Protein AF-A0A9W6U9U1-F1 (afdb_monomer_lite)

Structure (mmCIF, N/CA/C/O backbone):
data_AF-A0A9W6U9U1-F1
#
_entry.id   AF-A0A9W6U9U1-F1
#
loop_
_atom_site.group_PDB
_atom_site.id
_atom_site.type_symbol
_atom_site.label_atom_id
_atom_site.label_alt_id
_atom_site.label_comp_id
_atom_site.label_asym_id
_atom_site.label_entity_id
_atom_site.label_seq_id
_atom_site.pdbx_PDB_ins_code
_atom_site.Cartn_x
_atom_site.Cartn_y
_atom_site.Cartn_z
_atom_site.occupancy
_atom_site.B_iso_or_equiv
_atom_site.auth_seq_id
_atom_site.auth_comp_id
_atom_site.auth_asym_id
_atom_site.auth_atom_id
_atom_site.pdbx_PDB_model_num
ATOM 1 N N . MET A 1 1 ? -1.520 12.260 33.690 1.00 51.50 1 MET A N 1
ATOM 2 C CA . MET A 1 1 ? -0.323 12.233 32.832 1.00 51.50 1 MET A CA 1
ATOM 3 C C . MET A 1 1 ? -0.614 11.156 31.814 1.00 51.50 1 MET A C 1
ATOM 5 O O . MET A 1 1 ? -0.951 10.066 32.237 1.00 51.50 1 MET A O 1
ATOM 9 N N . THR A 1 2 ? -0.695 11.467 30.523 1.00 61.47 2 THR A N 1
ATOM 10 C CA . THR A 1 2 ? -0.785 10.407 29.510 1.00 61.47 2 THR A CA 1
ATOM 11 C C . THR A 1 2 ? 0.588 9.767 29.442 1.00 61.47 2 THR A C 1
ATOM 13 O O . THR A 1 2 ? 1.525 10.377 28.925 1.00 61.47 2 THR A O 1
ATOM 16 N N . ASP A 1 3 ? 0.709 8.608 30.077 1.00 76.88 3 ASP A N 1
ATOM 17 C CA . ASP A 1 3 ? 1.933 7.820 30.114 1.00 76.88 3 ASP A CA 1
ATOM 18 C C . ASP A 1 3 ? 2.342 7.470 28.677 1.00 76.88 3 ASP A C 1
ATOM 20 O O . ASP A 1 3 ? 1.493 7.186 27.825 1.00 76.88 3 ASP A O 1
ATOM 24 N N . ALA A 1 4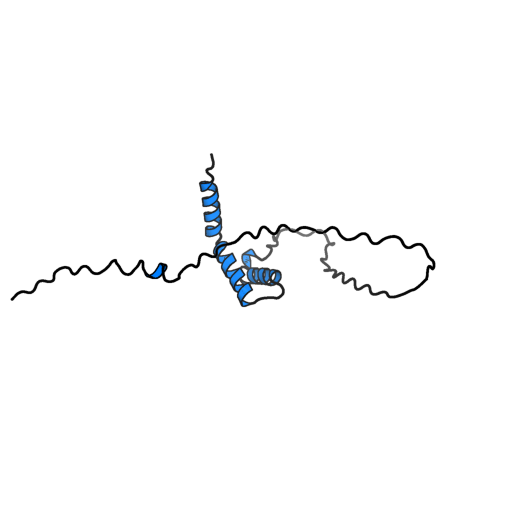 ? 3.637 7.561 28.375 1.00 74.94 4 ALA A N 1
ATOM 25 C CA . ALA A 1 4 ? 4.163 7.337 27.029 1.00 74.94 4 ALA A CA 1
ATOM 26 C C . ALA A 1 4 ? 3.790 5.940 26.492 1.00 74.94 4 ALA A C 1
ATOM 28 O O . ALA A 1 4 ? 3.600 5.772 25.284 1.00 74.94 4 ALA A O 1
ATOM 29 N N . GLU A 1 5 ? 3.602 4.967 27.387 1.00 83.19 5 GLU A N 1
ATOM 30 C CA . GLU A 1 5 ? 3.090 3.633 27.075 1.00 83.19 5 GLU A CA 1
ATOM 31 C C . GLU A 1 5 ? 1.658 3.651 26.512 1.00 83.19 5 GLU A C 1
ATOM 33 O O . GLU A 1 5 ? 1.347 2.886 25.599 1.00 83.19 5 GLU A O 1
ATOM 38 N N . GLY A 1 6 ? 0.787 4.546 26.991 1.00 88.50 6 GLY A N 1
ATOM 39 C CA . GLY A 1 6 ? -0.591 4.657 26.503 1.00 88.50 6 GLY A CA 1
ATOM 40 C C . GLY A 1 6 ? -0.660 5.116 25.045 1.00 88.50 6 GLY A C 1
ATOM 41 O O . GLY A 1 6 ? -1.432 4.574 24.255 1.00 88.50 6 GLY A O 1
ATOM 42 N N . VAL A 1 7 ? 0.210 6.057 24.665 1.00 91.25 7 VAL A N 1
ATOM 43 C CA . VAL A 1 7 ? 0.318 6.543 23.278 1.00 91.25 7 VAL A CA 1
ATOM 44 C C . VAL A 1 7 ? 0.870 5.453 22.357 1.00 91.25 7 VAL A C 1
ATOM 46 O O . VAL A 1 7 ? 0.396 5.288 21.233 1.00 91.25 7 VAL A O 1
ATOM 49 N N . GLN A 1 8 ? 1.858 4.681 22.821 1.00 90.12 8 GLN A N 1
ATOM 50 C CA . GLN A 1 8 ? 2.397 3.568 22.037 1.00 90.12 8 GLN A CA 1
ATOM 51 C C . GLN A 1 8 ? 1.346 2.486 21.782 1.00 90.12 8 GLN A C 1
ATOM 53 O O . GLN A 1 8 ? 1.242 2.011 20.651 1.00 90.12 8 GLN A O 1
ATOM 58 N N . GLN A 1 9 ? 0.548 2.128 22.791 1.00 94.81 9 GLN A N 1
ATOM 59 C CA . GLN A 1 9 ? -0.518 1.142 22.622 1.00 94.81 9 GLN A CA 1
ATOM 60 C C . GLN A 1 9 ? -1.577 1.621 21.622 1.00 94.81 9 GLN A C 1
ATOM 62 O O . GLN A 1 9 ? -1.957 0.864 20.734 1.00 94.81 9 GLN A O 1
ATOM 67 N N . GLU A 1 10 ? -1.995 2.887 21.697 1.00 94.69 10 GLU A N 1
ATOM 68 C CA . GLU A 1 10 ? -2.965 3.459 20.757 1.00 94.69 10 GLU A CA 1
ATOM 69 C C . GLU A 1 10 ? -2.467 3.405 19.302 1.00 94.69 10 GLU A C 1
ATOM 71 O O . GLU A 1 10 ? -3.218 3.047 18.389 1.00 94.69 10 GLU A O 1
ATOM 76 N N . LEU A 1 11 ? -1.185 3.710 19.075 1.00 95.00 11 LEU A N 1
ATOM 77 C CA . LEU A 1 11 ? -0.579 3.615 17.746 1.00 95.00 11 LEU A CA 1
ATOM 78 C C . LEU A 1 11 ? -0.540 2.171 17.238 1.00 95.00 11 LEU A C 1
ATOM 80 O O . LEU A 1 11 ? -0.863 1.929 16.073 1.00 95.00 11 LEU A O 1
ATOM 84 N N . GLN A 1 12 ? -0.181 1.212 18.093 1.00 94.12 12 GLN A N 1
ATOM 85 C CA . GLN A 1 12 ? -0.187 -0.208 17.726 1.00 94.12 12 GLN A CA 1
ATOM 86 C C . GLN A 1 12 ? -1.600 -0.694 17.402 1.00 94.12 12 GLN A C 1
ATOM 88 O O . GLN A 1 12 ? -1.817 -1.354 16.383 1.00 94.12 12 GLN A O 1
ATOM 93 N N . ASP A 1 13 ? -2.579 -0.302 18.213 1.00 96.44 13 ASP A N 1
ATOM 94 C CA . ASP A 1 13 ? -3.981 -0.623 17.982 1.00 96.44 13 ASP A CA 1
ATOM 95 C C . ASP A 1 13 ? -4.468 -0.028 16.662 1.00 96.44 13 ASP A C 1
ATOM 97 O O . ASP A 1 13 ? -5.179 -0.697 15.915 1.00 96.44 13 ASP A O 1
ATOM 101 N N . TYR A 1 14 ? -4.054 1.194 16.319 1.00 96.50 14 TYR A N 1
ATOM 102 C CA . TYR A 1 14 ? -4.378 1.802 15.032 1.00 96.50 14 TYR A CA 1
ATOM 103 C C . TYR A 1 14 ? -3.761 1.032 13.856 1.00 96.50 14 TYR A C 1
ATOM 105 O O . TYR A 1 14 ? -4.475 0.707 12.901 1.00 96.50 14 TYR A O 1
ATOM 113 N N . LEU A 1 15 ? -2.469 0.693 13.936 1.00 95.94 15 LEU A N 1
ATOM 114 C CA . LEU A 1 15 ? -1.763 -0.078 12.906 1.00 95.94 15 LEU A CA 1
ATOM 115 C C . LEU A 1 15 ? -2.421 -1.440 12.667 1.00 95.94 15 LEU A C 1
ATOM 117 O O . LEU A 1 15 ? -2.613 -1.835 11.513 1.00 95.94 15 LEU A O 1
ATOM 121 N N . HIS A 1 16 ? -2.812 -2.127 13.741 1.00 94.62 16 HIS A N 1
ATOM 122 C CA . HIS A 1 16 ? -3.503 -3.412 13.668 1.00 94.62 16 HIS A CA 1
ATOM 123 C C . HIS A 1 16 ? -4.940 -3.270 13.168 1.00 94.62 16 HIS A C 1
ATOM 125 O O . HIS A 1 16 ? -5.333 -3.953 12.224 1.00 94.62 16 HIS A O 1
ATOM 131 N N . LYS A 1 17 ? -5.722 -2.348 13.738 1.00 96.12 17 LYS A N 1
ATOM 132 C CA . LYS A 1 17 ? -7.136 -2.139 13.392 1.00 96.12 17 LYS A CA 1
ATOM 133 C C . LYS A 1 17 ? -7.329 -1.716 11.940 1.00 96.12 17 LYS A C 1
ATOM 135 O O . LYS A 1 17 ? -8.331 -2.077 11.329 1.00 96.12 17 LYS A O 1
ATOM 140 N N . LYS A 1 18 ? -6.401 -0.928 11.396 1.00 95.31 18 LYS A N 1
ATOM 141 C CA . LYS A 1 18 ? -6.409 -0.514 9.987 1.00 95.31 18 LYS A CA 1
ATOM 142 C C . LYS A 1 18 ? -5.678 -1.490 9.065 1.00 95.31 18 LYS A C 1
ATOM 144 O O . LYS A 1 18 ? -5.686 -1.273 7.861 1.00 95.31 18 LYS A O 1
ATOM 149 N N . GLY A 1 19 ? -5.050 -2.537 9.605 1.00 94.75 19 GLY A N 1
ATOM 150 C CA . GLY A 1 19 ? -4.288 -3.506 8.816 1.00 94.75 19 GLY A CA 1
ATOM 151 C C . GLY A 1 19 ? -3.108 -2.885 8.063 1.00 94.75 19 GLY A C 1
ATOM 152 O O . GLY A 1 19 ? -2.707 -3.401 7.021 1.00 94.75 19 GLY A O 1
ATOM 153 N N . ILE A 1 20 ? -2.551 -1.776 8.565 1.00 96.06 20 ILE A N 1
ATOM 154 C CA . ILE A 1 20 ? -1.518 -0.992 7.867 1.00 96.06 20 ILE A CA 1
ATOM 155 C C . ILE A 1 20 ? -0.242 -1.816 7.695 1.00 96.06 20 ILE A C 1
ATOM 157 O O . ILE A 1 20 ? 0.353 -1.805 6.621 1.00 96.06 20 ILE A O 1
ATOM 161 N N . ASN A 1 21 ? 0.146 -2.577 8.723 1.00 94.75 21 ASN A N 1
ATOM 162 C CA . ASN A 1 21 ? 1.328 -3.439 8.664 1.00 94.75 21 ASN A CA 1
ATOM 163 C C . ASN A 1 21 ? 1.191 -4.493 7.555 1.00 94.75 21 ASN A C 1
ATOM 165 O O . ASN A 1 21 ? 2.105 -4.670 6.754 1.00 94.75 21 ASN A O 1
ATOM 169 N N . THR A 1 22 ? 0.031 -5.147 7.464 1.00 96.00 22 THR A N 1
ATOM 170 C CA . THR A 1 22 ? -0.253 -6.141 6.419 1.00 96.00 22 THR A CA 1
ATOM 171 C C . THR A 1 22 ? -0.270 -5.507 5.030 1.00 96.00 22 THR A C 1
ATOM 173 O O . THR A 1 22 ? 0.351 -6.039 4.113 1.00 96.00 22 THR A O 1
ATOM 176 N N . LEU A 1 23 ? -0.922 -4.349 4.871 1.00 96.06 23 LEU A N 1
ATOM 177 C CA . LEU A 1 23 ? -0.938 -3.613 3.604 1.00 96.06 23 LEU A CA 1
ATOM 178 C C . LEU A 1 23 ? 0.481 -3.259 3.145 1.00 96.06 23 LEU A C 1
ATOM 180 O O . LEU A 1 23 ? 0.820 -3.467 1.981 1.00 96.06 23 LEU A O 1
ATOM 184 N N . PHE A 1 24 ? 1.309 -2.749 4.058 1.00 96.88 24 PHE A N 1
ATOM 185 C CA . PHE A 1 24 ? 2.683 -2.363 3.763 1.00 96.88 24 PHE A CA 1
ATOM 186 C C . PHE A 1 24 ? 3.533 -3.558 3.320 1.00 96.88 24 PHE A C 1
ATOM 188 O O . PHE A 1 24 ? 4.233 -3.457 2.314 1.00 96.88 24 PHE A O 1
ATOM 195 N N . ILE A 1 25 ? 3.435 -4.694 4.019 1.00 96.31 25 ILE A N 1
ATOM 196 C CA . ILE A 1 25 ? 4.163 -5.919 3.655 1.00 96.31 25 ILE A CA 1
ATOM 197 C C . ILE A 1 25 ? 3.788 -6.360 2.238 1.00 96.31 25 ILE A C 1
ATOM 199 O O . ILE A 1 25 ? 4.678 -6.521 1.407 1.00 96.31 25 ILE A O 1
ATOM 203 N N . ASN A 1 26 ? 2.493 -6.465 1.932 1.00 96.31 26 ASN A N 1
ATOM 204 C CA . ASN A 1 26 ? 2.027 -6.918 0.617 1.00 96.31 26 ASN A CA 1
ATOM 205 C C . ASN A 1 26 ? 2.446 -5.956 -0.511 1.00 96.31 26 ASN A C 1
ATOM 207 O O . ASN A 1 26 ? 2.797 -6.379 -1.614 1.00 96.31 26 ASN A O 1
ATOM 211 N N . LEU A 1 27 ? 2.435 -4.648 -0.235 1.00 97.12 27 LEU A N 1
ATOM 212 C CA . LEU A 1 27 ? 2.885 -3.623 -1.175 1.00 97.12 27 LEU A CA 1
ATOM 213 C C . LEU A 1 27 ? 4.379 -3.777 -1.494 1.00 97.12 27 LEU A C 1
ATOM 215 O O . LEU A 1 27 ? 4.776 -3.779 -2.661 1.00 97.12 27 LEU A O 1
ATOM 219 N N . VAL A 1 28 ? 5.208 -3.913 -0.455 1.00 97.12 28 VAL A N 1
ATOM 220 C CA . VAL A 1 28 ? 6.659 -4.080 -0.600 1.00 97.12 28 VAL A CA 1
ATOM 221 C C . VAL A 1 28 ? 6.982 -5.409 -1.275 1.00 97.12 28 VAL A C 1
ATOM 223 O O . VAL A 1 28 ? 7.834 -5.443 -2.158 1.00 97.12 28 VAL A O 1
ATOM 226 N N . GLU A 1 29 ? 6.275 -6.484 -0.937 1.00 97.38 29 GLU A N 1
ATOM 227 C CA . GLU A 1 29 ? 6.398 -7.772 -1.620 1.00 97.38 29 GLU A CA 1
ATOM 228 C C . GLU A 1 29 ? 6.124 -7.628 -3.124 1.00 97.38 29 GLU A C 1
ATOM 230 O O . GLU A 1 29 ? 6.951 -8.036 -3.941 1.00 97.38 29 GLU A O 1
ATOM 235 N N . SER A 1 30 ? 5.033 -6.956 -3.505 1.00 96.69 30 SER A N 1
ATOM 236 C CA . SER A 1 30 ? 4.713 -6.696 -4.914 1.00 96.69 30 SER A CA 1
ATOM 237 C C . SER A 1 30 ? 5.812 -5.901 -5.631 1.00 96.69 30 SER A C 1
ATOM 239 O O . SER A 1 30 ? 6.177 -6.238 -6.760 1.00 96.69 30 SER A O 1
ATOM 241 N N . LEU A 1 31 ? 6.389 -4.887 -4.975 1.00 97.56 31 LEU A N 1
ATOM 242 C CA . LEU A 1 31 ? 7.509 -4.112 -5.522 1.00 97.56 31 LEU A CA 1
ATOM 243 C C . LEU A 1 31 ? 8.768 -4.962 -5.711 1.00 97.56 31 LEU A C 1
ATOM 245 O O . LEU A 1 31 ? 9.453 -4.825 -6.725 1.00 97.56 31 LEU A O 1
ATOM 249 N N . LEU A 1 32 ? 9.077 -5.838 -4.756 1.00 97.31 32 LEU A N 1
ATOM 250 C CA . LEU A 1 32 ? 10.260 -6.696 -4.811 1.00 97.31 32 LEU A CA 1
ATOM 251 C C . LEU A 1 32 ? 10.122 -7.824 -5.841 1.00 97.31 32 LEU A C 1
ATOM 253 O O . LEU A 1 32 ? 11.136 -8.247 -6.404 1.00 97.31 32 LEU A O 1
ATOM 257 N N . LEU A 1 33 ? 8.894 -8.274 -6.109 1.00 96.56 33 LEU A N 1
ATOM 258 C CA . LEU A 1 33 ? 8.587 -9.245 -7.158 1.00 96.56 33 LEU A CA 1
ATOM 259 C C . LEU A 1 33 ? 8.629 -8.612 -8.554 1.00 96.56 33 LEU A C 1
ATOM 261 O O . LEU A 1 33 ? 9.284 -9.149 -9.445 1.00 96.56 33 LEU A O 1
ATOM 265 N N . ALA A 1 34 ? 7.949 -7.478 -8.748 1.00 96.25 34 ALA A N 1
ATOM 266 C CA . ALA A 1 34 ? 7.813 -6.849 -10.063 1.00 96.25 34 ALA A CA 1
ATOM 267 C C . ALA A 1 34 ? 9.023 -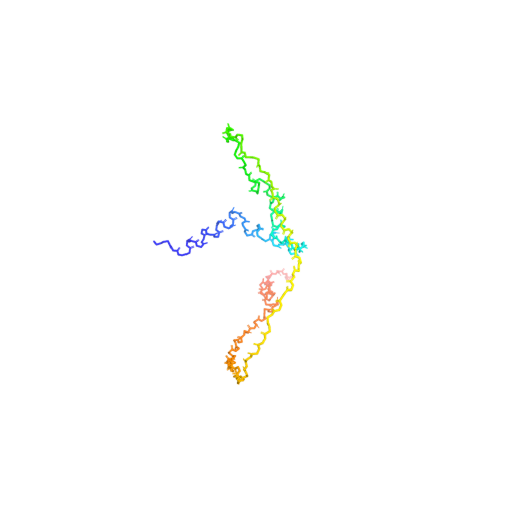5.990 -10.463 1.00 96.25 34 ALA A C 1
ATOM 269 O O . ALA A 1 34 ? 9.276 -5.828 -11.654 1.00 96.25 34 ALA A O 1
ATOM 270 N N . LYS A 1 35 ? 9.757 -5.433 -9.486 1.00 96.81 35 LYS A N 1
ATOM 271 C CA . LYS A 1 35 ? 10.882 -4.494 -9.673 1.00 96.81 35 LYS A CA 1
ATOM 272 C C . LYS A 1 35 ? 10.623 -3.457 -10.778 1.00 96.81 35 LYS A C 1
ATOM 274 O O . LYS A 1 35 ? 11.415 -3.348 -11.715 1.00 96.81 35 LYS A O 1
ATOM 279 N N . PRO A 1 36 ? 9.505 -2.717 -10.696 1.00 96.19 36 PRO A N 1
ATOM 280 C CA . PRO A 1 36 ? 9.151 -1.740 -11.712 1.00 96.19 36 PRO A CA 1
ATOM 281 C C . PRO A 1 36 ? 10.186 -0.612 -11.745 1.00 96.19 36 PRO A C 1
ATOM 283 O O . PRO A 1 36 ? 10.711 -0.207 -10.709 1.00 96.19 36 PRO A O 1
ATOM 286 N N . GLU A 1 37 ? 10.416 -0.049 -12.927 1.00 97.44 37 GLU A N 1
ATOM 287 C CA . GLU A 1 37 ? 11.274 1.130 -13.096 1.00 97.44 37 GLU A CA 1
ATOM 288 C C . GLU A 1 37 ? 10.722 2.348 -12.339 1.00 97.44 37 GLU A C 1
ATOM 290 O O . GLU A 1 37 ? 11.468 3.121 -11.745 1.00 97.44 37 GLU A O 1
ATOM 295 N N . ASN A 1 38 ? 9.390 2.457 -12.277 1.00 97.38 38 ASN A N 1
ATOM 296 C CA . ASN A 1 38 ? 8.675 3.497 -11.547 1.00 97.38 38 ASN A CA 1
ATOM 297 C C . ASN A 1 38 ? 7.919 2.905 -10.337 1.00 97.38 38 ASN A C 1
ATOM 299 O O . ASN A 1 38 ? 6.746 2.538 -10.469 1.00 97.38 38 ASN A O 1
ATOM 303 N N . PRO A 1 39 ? 8.533 2.831 -9.138 1.00 96.56 39 PRO A N 1
ATOM 304 C CA . PRO A 1 39 ? 7.916 2.204 -7.964 1.00 96.56 39 PRO A CA 1
ATOM 305 C C . PRO A 1 39 ? 6.673 2.949 -7.470 1.00 96.56 39 PRO A C 1
ATOM 307 O O . PRO A 1 39 ? 5.707 2.321 -7.052 1.00 96.56 39 PRO A O 1
ATOM 310 N N . ILE A 1 40 ? 6.649 4.282 -7.567 1.00 97.25 40 ILE A N 1
ATOM 311 C CA . ILE A 1 40 ? 5.498 5.089 -7.135 1.00 97.25 40 ILE A CA 1
ATOM 312 C C . ILE A 1 40 ? 4.258 4.792 -7.982 1.00 97.25 40 ILE A C 1
ATOM 314 O O . ILE A 1 40 ? 3.166 4.621 -7.443 1.00 97.25 40 ILE A O 1
ATOM 318 N N . LEU A 1 41 ? 4.423 4.678 -9.303 1.00 96.69 41 LEU A N 1
ATOM 319 C CA . LEU A 1 41 ? 3.317 4.360 -10.204 1.00 96.69 41 LEU A CA 1
ATOM 320 C C . LEU A 1 41 ? 2.746 2.968 -9.907 1.00 96.69 41 LEU A C 1
ATOM 322 O O . LEU A 1 41 ? 1.527 2.801 -9.854 1.00 96.69 41 LEU A O 1
ATOM 326 N N . HIS A 1 42 ? 3.622 1.995 -9.649 1.00 97.62 42 HIS A N 1
ATOM 327 C CA . HIS A 1 42 ? 3.219 0.640 -9.277 1.00 97.62 42 HIS A CA 1
ATOM 328 C C . HIS A 1 42 ? 2.432 0.611 -7.965 1.00 97.62 42 HIS A C 1
ATOM 330 O O . HIS A 1 42 ? 1.417 -0.072 -7.884 1.00 97.62 42 HIS A O 1
ATOM 336 N N . ILE A 1 43 ? 2.837 1.395 -6.958 1.00 96.50 43 ILE A N 1
ATOM 337 C CA . ILE A 1 43 ? 2.097 1.531 -5.691 1.00 96.50 43 ILE A CA 1
ATOM 338 C C . ILE A 1 43 ? 0.679 2.051 -5.943 1.00 96.50 43 ILE A C 1
ATOM 340 O O . ILE A 1 43 ? -0.285 1.489 -5.424 1.00 96.50 43 ILE A O 1
ATOM 344 N N . ILE A 1 44 ? 0.535 3.099 -6.758 1.00 95.25 44 ILE A N 1
ATOM 345 C CA . ILE A 1 44 ? -0.777 3.678 -7.078 1.00 95.25 44 ILE A CA 1
ATOM 346 C C . ILE A 1 44 ? -1.655 2.643 -7.789 1.00 95.25 44 ILE A C 1
ATOM 348 O O . ILE A 1 44 ? -2.797 2.431 -7.380 1.00 95.25 44 ILE A O 1
ATOM 352 N N . GLN A 1 45 ? -1.121 1.959 -8.804 1.00 95.38 45 GLN A N 1
ATOM 353 C CA . GLN A 1 45 ? -1.851 0.906 -9.515 1.00 95.38 45 GLN A CA 1
ATOM 354 C C . GLN A 1 45 ? -2.235 -0.256 -8.599 1.00 95.38 45 GLN A C 1
ATOM 356 O O . GLN A 1 45 ? -3.368 -0.737 -8.663 1.00 95.38 45 GLN A O 1
ATOM 361 N N . TYR A 1 46 ? -1.328 -0.688 -7.722 1.00 96.19 46 TYR A N 1
ATOM 362 C CA . TYR A 1 46 ? -1.596 -1.746 -6.755 1.00 96.19 46 TYR A CA 1
ATOM 363 C C . TYR A 1 46 ? -2.763 -1.366 -5.837 1.00 96.19 46 TYR A C 1
ATOM 365 O O . TYR A 1 46 ? -3.681 -2.166 -5.649 1.00 96.19 46 TYR A O 1
ATOM 373 N N . LEU A 1 47 ? -2.771 -0.139 -5.310 1.00 95.50 47 LEU A N 1
ATOM 374 C CA . LEU A 1 47 ? -3.849 0.347 -4.448 1.00 95.50 47 LEU A CA 1
ATOM 375 C C . LEU A 1 47 ? -5.177 0.475 -5.206 1.00 95.50 47 LEU A C 1
ATOM 377 O O . LEU A 1 47 ? -6.207 0.051 -4.693 1.00 95.50 47 LEU A O 1
ATOM 381 N N . GLN A 1 48 ? -5.161 0.990 -6.436 1.00 94.38 48 GLN A N 1
ATOM 382 C CA . GLN A 1 48 ? -6.365 1.108 -7.267 1.00 94.38 48 GLN A CA 1
ATOM 383 C C . GLN A 1 48 ? -6.957 -0.253 -7.654 1.00 94.38 48 GLN A C 1
ATOM 385 O O . GLN A 1 48 ? -8.176 -0.395 -7.707 1.00 94.38 48 GLN A O 1
ATOM 390 N N . THR A 1 49 ? -6.107 -1.251 -7.900 1.00 94.62 49 THR A N 1
ATOM 391 C CA . THR A 1 49 ? -6.535 -2.592 -8.325 1.00 94.62 49 THR A CA 1
ATOM 392 C C . THR A 1 49 ? -7.064 -3.418 -7.153 1.00 94.62 49 THR A C 1
ATOM 394 O O . THR A 1 49 ? -8.088 -4.083 -7.287 1.00 94.62 49 THR A O 1
ATOM 397 N N . ASN A 1 50 ? -6.390 -3.374 -5.998 1.00 93.31 50 ASN A N 1
ATOM 398 C CA . ASN A 1 50 ? -6.739 -4.203 -4.838 1.00 93.31 50 ASN A CA 1
ATOM 399 C C . ASN A 1 50 ? -7.746 -3.531 -3.889 1.00 93.31 50 ASN A C 1
ATOM 401 O O . ASN A 1 50 ? -8.490 -4.226 -3.202 1.00 93.31 50 ASN A O 1
ATOM 405 N N . TYR A 1 51 ? -7.794 -2.195 -3.857 1.00 93.06 51 TYR A N 1
ATOM 406 C CA . TYR A 1 51 ? -8.657 -1.412 -2.963 1.00 93.06 51 TYR A CA 1
ATOM 407 C C . TYR A 1 51 ? -9.398 -0.294 -3.719 1.00 93.06 51 TYR A C 1
ATOM 409 O O . TYR A 1 51 ? -9.293 0.879 -3.353 1.00 93.06 51 TYR A O 1
ATOM 417 N N . PRO A 1 52 ? -10.178 -0.614 -4.769 1.00 90.88 52 PRO A N 1
ATOM 418 C CA . PRO A 1 52 ? -10.817 0.398 -5.615 1.00 90.88 52 PRO A CA 1
ATOM 419 C C . PRO A 1 52 ? -11.779 1.307 -4.837 1.00 90.88 52 PRO A C 1
ATOM 421 O O . PRO A 1 52 ? -11.845 2.505 -5.102 1.00 90.88 52 PRO A O 1
ATOM 424 N N . GLU A 1 53 ? -12.489 0.766 -3.846 1.00 89.00 53 GLU A N 1
ATOM 425 C CA . GLU A 1 53 ? -13.416 1.508 -2.977 1.00 89.00 53 GLU A CA 1
ATOM 426 C C . GLU A 1 53 ? -12.731 2.635 -2.183 1.00 89.00 53 GLU A C 1
ATOM 428 O O . GLU A 1 53 ? -13.327 3.696 -1.981 1.00 89.00 53 GLU A O 1
ATOM 433 N N . GLU A 1 54 ? -11.488 2.414 -1.743 1.00 86.44 54 GLU A N 1
ATOM 434 C CA . GLU A 1 54 ? -10.736 3.348 -0.892 1.00 86.44 54 GLU A CA 1
ATOM 435 C C . GLU A 1 54 ? -9.760 4.224 -1.689 1.00 86.44 54 GLU A C 1
ATOM 437 O O . GLU A 1 54 ? -9.505 5.368 -1.313 1.00 86.44 54 GLU A O 1
ATOM 442 N N . ALA A 1 55 ? -9.238 3.714 -2.807 1.00 85.00 55 ALA A N 1
ATOM 443 C CA . ALA A 1 55 ? -8.263 4.407 -3.645 1.00 85.00 55 ALA A CA 1
ATOM 444 C C . ALA A 1 55 ? -8.904 5.294 -4.726 1.00 85.00 55 ALA A C 1
ATOM 446 O O . ALA A 1 55 ? -8.238 6.179 -5.271 1.00 85.00 55 ALA A O 1
ATOM 447 N N . THR A 1 56 ? -10.184 5.086 -5.054 1.00 81.56 56 THR A N 1
ATOM 448 C CA . THR A 1 56 ? -10.874 5.951 -6.016 1.00 81.56 56 THR A CA 1
ATOM 449 C C . THR A 1 56 ? -11.279 7.256 -5.330 1.00 81.56 56 THR A C 1
ATOM 451 O O . THR A 1 56 ? -11.980 7.221 -4.314 1.00 81.56 56 THR A O 1
ATOM 454 N N . PRO A 1 57 ? -10.928 8.433 -5.881 1.00 72.56 57 PRO A N 1
ATOM 455 C CA . PRO A 1 57 ? -11.425 9.696 -5.360 1.00 72.56 57 PRO A CA 1
ATOM 456 C C . PRO A 1 57 ? -12.953 9.697 -5.458 1.00 72.56 57 PRO A C 1
ATOM 458 O O . PRO A 1 57 ? -13.513 9.791 -6.554 1.00 72.56 57 PRO A O 1
ATOM 461 N N . ARG A 1 58 ? -13.651 9.583 -4.322 1.00 68.75 58 ARG A N 1
ATOM 462 C CA . ARG A 1 58 ? -15.109 9.727 -4.281 1.00 68.75 58 ARG A CA 1
ATOM 463 C C . ARG A 1 58 ? -15.461 11.149 -4.714 1.00 68.75 58 ARG A C 1
ATOM 465 O O . ARG A 1 58 ? -15.463 12.076 -3.903 1.00 68.75 58 ARG A O 1
ATOM 472 N N . ARG A 1 59 ? -15.787 11.332 -5.996 1.00 60.41 59 ARG A N 1
ATOM 473 C CA . ARG A 1 59 ? -16.493 12.525 -6.468 1.00 60.41 59 ARG A CA 1
ATOM 474 C C . ARG A 1 59 ? -17.845 12.521 -5.765 1.00 60.41 59 ARG A C 1
ATOM 476 O O . ARG A 1 59 ? -18.696 11.699 -6.084 1.00 60.41 59 ARG A O 1
ATOM 483 N N . LYS A 1 60 ? -18.027 13.386 -4.763 1.00 61.06 60 LYS A N 1
ATOM 484 C CA . LYS A 1 60 ? -19.339 13.593 -4.137 1.00 61.06 60 LYS A CA 1
ATOM 485 C C . LYS A 1 60 ? -20.342 13.955 -5.247 1.00 61.06 60 LYS A C 1
ATOM 487 O O . LYS A 1 60 ? -20.149 14.993 -5.883 1.00 61.06 60 LYS A O 1
ATOM 492 N N . PRO A 1 61 ? -21.396 13.155 -5.492 1.00 48.94 61 PRO A N 1
ATOM 493 C CA . PRO A 1 61 ? -22.449 13.528 -6.423 1.00 48.94 61 PRO A CA 1
ATOM 494 C C . PRO A 1 61 ? -23.321 14.568 -5.713 1.00 48.94 61 PRO A C 1
ATOM 496 O O . PRO A 1 61 ? -24.148 14.233 -4.870 1.00 48.94 61 PRO A O 1
ATOM 499 N N . GLY A 1 62 ? -23.053 15.850 -5.955 1.00 48.72 62 GLY A N 1
ATOM 500 C CA . GLY A 1 62 ? -23.755 16.925 -5.251 1.00 48.72 62 GLY A CA 1
ATOM 501 C C . GLY A 1 62 ? -23.255 18.347 -5.492 1.00 48.72 62 GLY A C 1
ATOM 502 O O . GLY A 1 62 ? -23.914 19.282 -5.049 1.00 48.72 62 GLY A O 1
ATOM 503 N N . ALA A 1 63 ? -22.153 18.549 -6.217 1.00 47.81 63 ALA A N 1
ATOM 504 C CA . ALA A 1 63 ? -21.875 19.858 -6.799 1.00 47.81 63 ALA A CA 1
ATOM 505 C C . ALA A 1 63 ? -22.748 20.007 -8.052 1.00 47.81 63 ALA A C 1
ATOM 507 O O . ALA A 1 63 ? -22.349 19.605 -9.142 1.00 47.81 63 ALA A O 1
ATOM 508 N N . LYS A 1 64 ? -23.981 20.496 -7.869 1.00 50.62 64 LYS A N 1
ATOM 509 C CA . LYS A 1 64 ? -24.790 20.990 -8.984 1.00 50.62 64 LYS A CA 1
ATOM 510 C C . LYS A 1 64 ? -24.011 22.091 -9.701 1.00 50.62 64 LYS A C 1
ATOM 512 O O . LYS A 1 64 ? -23.427 22.964 -9.061 1.00 50.62 64 LYS A O 1
ATOM 517 N N . GLU A 1 65 ? -24.012 21.970 -11.017 1.00 52.81 65 GLU A N 1
ATOM 518 C CA . GLU A 1 65 ? -23.476 22.888 -12.007 1.00 52.81 65 GLU A CA 1
ATOM 519 C C . GLU A 1 65 ? -24.047 24.302 -11.840 1.00 52.81 65 GLU A C 1
ATOM 521 O O . GLU A 1 65 ? -25.257 24.457 -11.720 1.00 52.81 65 GLU A O 1
ATOM 526 N N . ASP A 1 66 ? -23.173 25.311 -11.878 1.00 48.69 66 ASP A N 1
ATOM 527 C CA . ASP A 1 66 ? -23.342 26.484 -12.747 1.00 48.69 66 ASP A CA 1
ATOM 528 C C . ASP A 1 66 ? -21.986 27.201 -12.882 1.00 48.69 66 ASP A C 1
ATOM 530 O O . ASP A 1 66 ? -21.656 28.126 -12.142 1.00 48.69 66 ASP A O 1
ATOM 534 N N . ASN A 1 67 ? -21.123 26.688 -13.765 1.00 50.00 67 ASN A N 1
ATOM 535 C CA . ASN A 1 67 ? -20.064 27.499 -14.365 1.00 50.00 67 ASN A CA 1
ATOM 536 C C . ASN A 1 67 ? -19.605 26.845 -15.683 1.00 50.00 67 ASN A C 1
ATOM 538 O O . ASN A 1 67 ? -18.896 25.834 -15.642 1.00 50.00 67 ASN A O 1
ATOM 542 N N . PRO A 1 68 ? -19.973 27.368 -16.865 1.00 51.47 68 PRO A N 1
ATOM 543 C CA . PRO A 1 68 ? -19.499 26.845 -18.140 1.00 51.47 68 PRO A CA 1
ATOM 544 C C . PRO A 1 68 ? -18.099 27.407 -18.434 1.00 51.47 68 PRO A C 1
ATOM 546 O O . PRO A 1 68 ? -17.911 28.158 -19.383 1.00 51.47 68 PRO A O 1
ATOM 549 N N . ALA A 1 69 ? -17.112 27.102 -17.588 1.00 50.00 69 ALA A N 1
ATOM 550 C CA . ALA A 1 69 ? -15.725 27.530 -17.793 1.00 50.00 69 ALA A CA 1
ATOM 551 C C . ALA A 1 69 ? -14.728 26.707 -16.961 1.00 50.00 69 ALA A C 1
ATOM 553 O O . ALA A 1 69 ? -13.949 27.253 -16.188 1.00 50.00 69 ALA A O 1
ATOM 554 N N . ALA A 1 70 ? -14.743 25.381 -17.083 1.00 47.94 70 ALA A N 1
ATOM 555 C CA . ALA A 1 70 ? -13.630 24.563 -16.597 1.00 47.94 70 ALA A CA 1
ATOM 556 C C . ALA A 1 70 ? -13.549 23.252 -17.382 1.00 47.94 70 ALA A C 1
ATOM 558 O O . ALA A 1 70 ? -13.904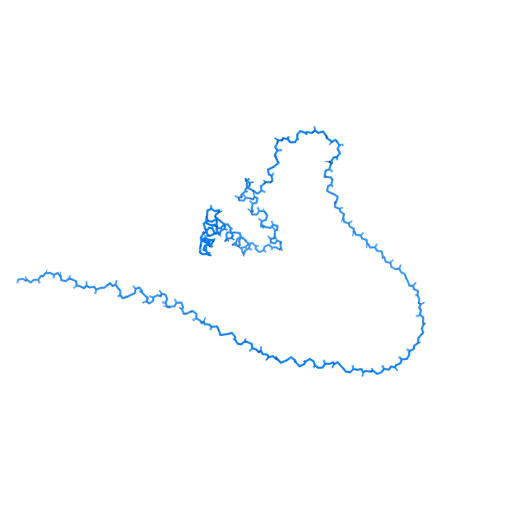 22.179 -16.902 1.00 47.94 70 ALA A O 1
ATOM 559 N N . SER A 1 71 ? -13.088 23.357 -18.626 1.00 50.47 71 SER A N 1
ATOM 560 C CA . SER A 1 71 ? -12.538 22.213 -19.346 1.00 50.47 71 SER A CA 1
ATOM 561 C C . SER A 1 71 ? -11.180 21.877 -18.716 1.00 50.47 71 SER A C 1
ATOM 563 O O . SER A 1 71 ? -10.326 22.765 -18.682 1.00 50.47 71 SER A O 1
ATOM 565 N N . PRO A 1 72 ? -10.916 20.658 -18.209 1.00 49.25 72 PRO A N 1
ATOM 566 C CA . PRO A 1 72 ? -9.557 20.260 -17.892 1.00 49.25 72 PRO A CA 1
ATOM 567 C C . PRO A 1 72 ? -8.910 19.826 -19.208 1.00 49.25 72 PRO A C 1
ATOM 569 O O . PRO A 1 72 ? -8.835 18.641 -19.529 1.00 49.25 72 PRO A O 1
ATOM 572 N N . HIS A 1 73 ? -8.486 20.804 -20.006 1.00 44.09 73 HIS A N 1
ATOM 573 C CA . HIS A 1 73 ? -7.532 20.542 -21.069 1.00 44.09 73 HIS A CA 1
ATOM 574 C C . HIS A 1 73 ? -6.207 20.225 -20.369 1.00 44.09 73 HIS A C 1
ATOM 576 O O . HIS A 1 73 ? -5.575 21.106 -19.788 1.00 44.09 73 HIS A O 1
ATOM 582 N N . LEU A 1 74 ? -5.844 18.941 -20.328 1.00 53.34 74 LEU A N 1
ATOM 583 C CA . LEU A 1 74 ? -4.502 18.495 -19.966 1.00 53.34 74 LEU A CA 1
ATOM 584 C C . LEU A 1 74 ? -3.537 19.060 -21.010 1.00 53.34 74 LEU A C 1
ATOM 586 O O . LEU A 1 74 ? -3.257 18.424 -22.023 1.00 53.34 74 LEU A O 1
ATOM 590 N N . GLN A 1 75 ? -3.075 20.285 -20.783 1.00 41.84 75 GLN A N 1
ATOM 591 C CA . GLN A 1 75 ? -2.053 20.912 -21.597 1.00 41.84 75 GLN A CA 1
ATOM 592 C C . GLN A 1 75 ? -0.707 20.329 -21.164 1.00 41.84 75 GLN A C 1
ATOM 594 O O . GLN A 1 75 ? -0.070 20.799 -20.225 1.00 41.84 75 GLN A O 1
ATOM 599 N N . TYR A 1 76 ? -0.324 19.238 -21.828 1.00 48.25 76 TYR A N 1
ATOM 600 C CA . TYR A 1 76 ? 1.066 18.822 -21.956 1.00 48.25 76 TYR A CA 1
ATOM 601 C C . TYR A 1 76 ? 1.852 20.013 -22.517 1.00 48.25 76 TYR A C 1
ATOM 603 O O . TYR A 1 76 ? 1.756 20.315 -23.703 1.00 48.25 76 TYR A O 1
ATOM 611 N N . HIS A 1 77 ? 2.596 20.713 -21.665 1.00 45.78 77 HIS A N 1
ATOM 612 C CA . HIS A 1 77 ? 3.642 21.626 -22.112 1.00 45.78 77 HIS A CA 1
ATOM 613 C C . HIS A 1 77 ? 4.915 20.785 -22.283 1.00 45.78 77 HIS A C 1
ATOM 615 O O . HIS A 1 77 ? 5.707 20.643 -21.355 1.00 45.78 77 HIS A O 1
ATOM 621 N N . SER A 1 78 ? 5.041 20.141 -23.449 1.00 52.66 78 SER A N 1
ATOM 622 C CA . SER A 1 78 ? 6.347 19.743 -23.990 1.00 52.66 78 SER A CA 1
ATOM 623 C C . SER A 1 78 ? 6.973 21.035 -24.500 1.00 52.66 78 SER A C 1
ATOM 625 O O . SER A 1 78 ? 6.516 21.572 -25.508 1.00 52.66 78 SER A O 1
ATOM 627 N N . ASP A 1 79 ? 7.924 21.591 -23.755 1.00 47.03 79 ASP A N 1
ATOM 628 C CA . ASP A 1 79 ? 8.786 22.658 -24.261 1.00 47.03 79 ASP A CA 1
ATOM 629 C C . ASP A 1 79 ? 10.071 21.995 -24.758 1.00 47.03 79 ASP A C 1
ATOM 631 O O . ASP A 1 79 ? 11.035 21.804 -24.018 1.00 47.03 79 ASP A O 1
ATOM 635 N N . GLU A 1 80 ? 10.013 21.539 -26.006 1.00 55.75 80 GLU A N 1
ATOM 636 C CA . GLU A 1 80 ? 11.194 21.242 -26.805 1.00 55.75 80 GLU A CA 1
ATOM 637 C C . GLU A 1 80 ? 11.629 22.589 -27.414 1.00 55.75 80 GLU A C 1
ATOM 639 O O . GLU A 1 80 ? 11.051 23.035 -28.406 1.00 55.75 80 GLU A O 1
ATOM 644 N N . SER A 1 81 ? 12.595 23.276 -26.801 1.00 48.78 81 SER A N 1
ATOM 645 C CA . SER A 1 81 ? 13.268 24.424 -27.426 1.00 48.78 81 SER A CA 1
ATOM 646 C C . SER A 1 81 ? 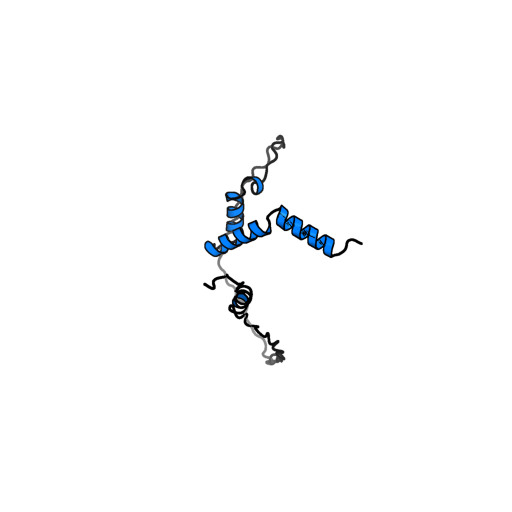14.702 24.041 -27.764 1.00 48.78 81 SER A C 1
ATOM 648 O O . SER A 1 8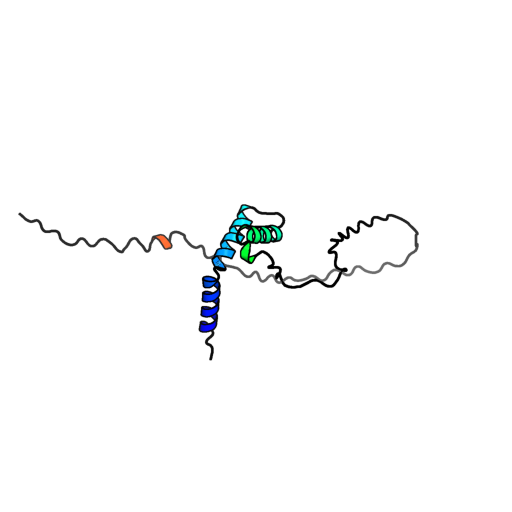1 ? 15.607 24.136 -26.935 1.00 48.78 81 SER A O 1
ATOM 650 N N . GLU A 1 82 ? 14.884 23.600 -29.005 1.00 53.28 82 GLU A N 1
ATOM 651 C CA . GLU A 1 82 ? 16.159 23.615 -29.716 1.00 53.28 82 GLU A CA 1
ATOM 652 C C . GLU A 1 82 ? 16.333 25.002 -30.358 1.00 53.28 82 GLU A C 1
ATOM 654 O O . GLU A 1 82 ? 15.453 25.460 -31.090 1.00 53.28 82 GLU A O 1
ATOM 659 N N . SER A 1 83 ? 17.463 25.671 -30.119 1.00 43.22 83 SER A N 1
ATOM 660 C CA . SER A 1 83 ? 17.964 26.704 -31.034 1.00 43.22 83 SER A CA 1
ATOM 661 C C . SER A 1 83 ? 19.476 26.867 -30.886 1.00 43.22 83 SER A C 1
ATOM 663 O O . SER A 1 83 ? 19.975 27.178 -29.802 1.00 43.22 83 SER A O 1
ATOM 665 N N . GLU A 1 84 ? 20.159 26.625 -31.998 1.00 49.34 84 GLU A N 1
ATOM 666 C CA . GLU A 1 84 ? 21.600 26.658 -32.235 1.00 49.34 84 GLU A CA 1
ATOM 667 C C . GLU A 1 84 ? 22.092 28.082 -32.598 1.00 49.34 84 GLU A C 1
ATOM 669 O O . GLU A 1 84 ? 21.311 28.897 -33.083 1.00 49.34 84 GLU A O 1
ATOM 674 N N . ASP A 1 85 ? 23.399 28.300 -32.386 1.00 50.47 85 ASP A N 1
ATOM 675 C CA . ASP A 1 85 ? 24.330 29.249 -33.036 1.00 50.47 85 ASP A CA 1
ATOM 676 C C . ASP A 1 85 ? 24.188 30.783 -32.857 1.00 50.47 85 ASP A C 1
ATOM 678 O O . ASP A 1 85 ? 23.165 31.392 -33.141 1.00 50.47 85 ASP A O 1
ATOM 682 N N . GLU A 1 86 ? 25.271 31.452 -32.420 1.00 51.28 86 GLU A N 1
ATOM 683 C CA . GLU A 1 86 ? 26.239 32.151 -33.299 1.00 51.28 86 GLU A CA 1
ATOM 684 C C . GLU A 1 86 ? 27.332 32.899 -32.484 1.00 51.28 86 GLU A C 1
ATOM 686 O O . GLU A 1 86 ? 27.124 33.365 -31.364 1.00 51.28 86 GLU A O 1
ATOM 691 N N . ASP A 1 87 ? 28.526 32.920 -33.080 1.00 57.16 87 ASP A N 1
ATOM 692 C CA . ASP A 1 87 ? 29.842 33.448 -32.680 1.00 57.16 87 ASP A CA 1
ATOM 693 C C . ASP A 1 87 ? 29.884 34.983 -32.487 1.00 57.16 87 ASP A C 1
ATOM 695 O O . ASP A 1 87 ? 29.120 35.684 -33.133 1.00 57.16 87 ASP A O 1
ATOM 699 N N . GLU A 1 88 ? 30.795 35.501 -31.645 1.00 56.72 88 GLU A N 1
ATOM 700 C CA . GLU A 1 88 ? 31.581 36.722 -31.937 1.00 56.72 88 GLU A CA 1
ATOM 701 C C . GLU A 1 88 ? 32.650 36.951 -30.843 1.00 56.72 88 GLU A C 1
ATOM 703 O O . GLU A 1 88 ? 32.371 37.036 -29.641 1.00 56.72 88 GLU A O 1
ATOM 708 N N . GLY A 1 89 ? 33.905 37.061 -31.278 1.00 55.09 89 GLY A N 1
ATOM 709 C CA . GLY A 1 89 ? 35.095 37.122 -30.439 1.00 55.09 89 GLY A CA 1
ATOM 710 C C . GLY A 1 89 ? 35.293 38.379 -29.580 1.00 55.09 89 GLY A C 1
ATOM 711 O O . GLY A 1 89 ? 34.870 39.491 -29.890 1.00 55.09 89 GLY A O 1
ATOM 712 N N . GLY A 1 90 ? 36.072 38.188 -28.512 1.00 55.12 90 GLY A N 1
ATOM 713 C CA . GLY A 1 90 ? 36.682 39.245 -27.709 1.00 55.12 90 GLY A CA 1
ATOM 714 C C . GLY A 1 90 ? 38.087 38.828 -27.276 1.00 55.12 90 GLY A C 1
ATOM 715 O O . GLY A 1 90 ? 38.252 38.022 -26.364 1.00 55.12 90 GLY A O 1
ATOM 716 N N . ASP A 1 91 ? 39.084 39.353 -27.981 1.00 62.06 91 ASP A N 1
ATOM 717 C CA . ASP A 1 91 ? 40.522 39.161 -27.777 1.00 62.06 91 ASP A CA 1
ATOM 718 C C . ASP A 1 91 ? 41.064 39.905 -26.532 1.00 62.06 91 ASP A C 1
ATOM 720 O O . ASP A 1 91 ? 40.566 40.961 -26.143 1.00 62.06 91 ASP A O 1
ATOM 724 N N . ALA A 1 92 ? 42.174 39.366 -26.020 1.00 54.06 92 ALA A N 1
ATOM 725 C CA . ALA A 1 92 ? 43.326 40.054 -25.433 1.00 54.06 92 ALA A CA 1
ATOM 726 C C . ALA A 1 92 ? 43.529 40.143 -23.898 1.00 54.06 92 ALA A C 1
ATOM 728 O O . ALA A 1 92 ? 43.092 41.067 -23.223 1.00 54.06 92 ALA A O 1
ATOM 729 N N . VAL A 1 93 ? 44.410 39.232 -23.443 1.00 56.84 93 VAL A N 1
ATOM 730 C CA . VAL A 1 93 ? 45.639 39.434 -22.629 1.00 56.84 93 VAL A CA 1
ATOM 731 C C . VAL A 1 93 ? 45.533 39.985 -21.194 1.00 56.84 93 VAL A C 1
ATOM 733 O O . VAL A 1 93 ? 45.206 41.145 -20.977 1.00 56.84 93 VAL A O 1
ATOM 736 N N . GLY A 1 94 ? 46.074 39.221 -20.227 1.00 52.56 94 GLY A N 1
ATOM 737 C CA . GLY A 1 94 ? 46.668 39.819 -19.023 1.00 52.56 94 GLY A CA 1
ATOM 738 C C . GLY A 1 94 ? 46.982 38.890 -17.843 1.00 52.56 94 GLY A C 1
ATOM 739 O O . GLY A 1 94 ? 46.127 38.659 -17.005 1.00 52.56 94 GLY A O 1
ATOM 740 N N . GLU A 1 95 ? 48.256 38.502 -17.727 1.00 51.88 95 GLU A N 1
ATOM 741 C CA . GLU A 1 95 ? 48.996 38.345 -16.457 1.00 51.88 95 GLU A CA 1
ATOM 742 C C . GLU A 1 95 ? 48.892 37.034 -15.637 1.00 51.88 95 GLU A C 1
ATOM 744 O O . GLU A 1 95 ? 47.904 36.670 -15.010 1.00 51.88 95 GLU A O 1
ATOM 749 N N . ILE A 1 96 ? 50.035 36.348 -15.600 1.00 55.12 96 ILE A N 1
ATOM 750 C CA . ILE A 1 96 ? 50.386 35.210 -14.751 1.00 55.12 96 ILE A CA 1
ATOM 751 C C . ILE A 1 96 ? 50.700 35.651 -13.310 1.00 55.12 96 ILE A C 1
ATOM 753 O O . ILE A 1 96 ? 51.628 36.425 -13.102 1.00 55.12 96 ILE A O 1
ATOM 757 N N . ALA A 1 97 ? 50.063 35.053 -12.297 1.00 50.47 97 ALA A N 1
ATOM 758 C CA . ALA A 1 97 ? 50.666 34.958 -10.962 1.00 50.47 97 ALA A CA 1
ATOM 759 C C . ALA A 1 97 ? 50.143 33.775 -10.122 1.00 50.47 97 ALA A C 1
ATOM 761 O O . ALA A 1 97 ? 48.987 33.715 -9.725 1.00 50.47 97 ALA A O 1
ATOM 762 N N . ALA A 1 98 ? 51.095 32.893 -9.802 1.00 51.91 98 ALA A N 1
ATOM 763 C CA . ALA A 1 98 ? 51.225 32.065 -8.601 1.00 51.91 98 ALA A CA 1
ATOM 764 C C . ALA A 1 98 ? 50.143 31.012 -8.263 1.00 51.91 98 ALA A C 1
ATOM 766 O O . ALA A 1 98 ? 49.158 31.251 -7.573 1.00 51.91 98 ALA A O 1
ATOM 767 N N . SER A 1 99 ? 50.486 29.768 -8.613 1.00 58.12 99 SER A N 1
ATOM 768 C CA . SER A 1 99 ? 50.029 28.520 -7.989 1.00 58.12 99 SER A CA 1
ATOM 769 C C . SER A 1 99 ? 50.006 28.600 -6.452 1.00 58.12 99 SER A C 1
ATOM 771 O O . SER A 1 99 ? 51.057 28.532 -5.810 1.00 58.12 99 SER A O 1
ATOM 773 N N . ALA A 1 100 ? 48.814 28.633 -5.854 1.00 63.22 100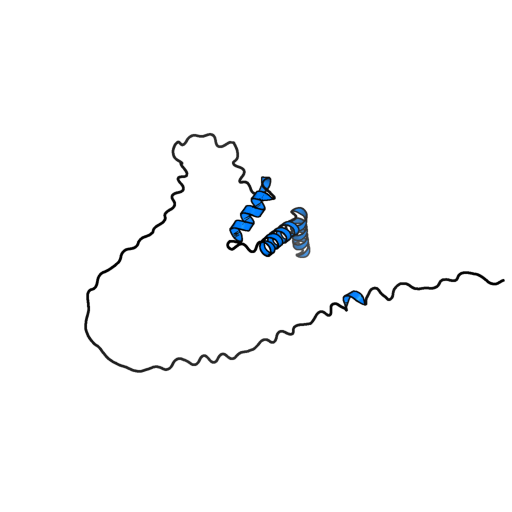 ALA A N 1
ATOM 774 C CA . ALA A 1 100 ? 48.616 28.307 -4.443 1.00 63.22 100 ALA A CA 1
ATOM 775 C C . ALA A 1 100 ? 48.310 26.799 -4.304 1.00 63.22 100 ALA A C 1
ATOM 777 O O . ALA A 1 100 ? 47.396 26.306 -4.969 1.00 63.22 100 ALA A O 1
ATOM 778 N N . PRO A 1 101 ? 49.047 26.031 -3.476 1.00 67.38 101 PRO A N 1
ATOM 779 C CA . PRO A 1 101 ? 48.759 24.612 -3.294 1.00 67.38 101 PRO A CA 1
ATOM 780 C C . PRO A 1 101 ? 47.444 24.411 -2.519 1.00 67.38 101 PRO A C 1
ATOM 782 O O . PRO A 1 101 ? 47.153 25.178 -1.596 1.00 67.38 101 PRO A O 1
ATOM 785 N N . PRO A 1 102 ? 46.658 23.365 -2.836 1.00 68.19 102 PRO A N 1
ATOM 786 C CA . PRO A 1 102 ? 45.397 23.102 -2.155 1.00 68.19 102 PRO A CA 1
ATOM 787 C C . PRO A 1 102 ? 45.625 22.750 -0.673 1.00 68.19 102 PRO A C 1
ATOM 789 O O . PRO A 1 102 ? 46.589 22.045 -0.341 1.00 68.19 102 PRO A O 1
ATOM 792 N N . PRO A 1 103 ? 44.745 23.198 0.242 1.00 66.31 103 PRO A N 1
ATOM 793 C CA . PRO A 1 103 ? 44.844 22.861 1.655 1.00 66.31 103 PRO A CA 1
ATOM 794 C C . PRO A 1 103 ? 44.663 21.351 1.851 1.00 66.31 103 PRO A C 1
ATOM 796 O O . PRO A 1 103 ? 43.667 20.756 1.442 1.00 66.31 103 PRO A O 1
ATOM 799 N N . LYS A 1 104 ? 45.646 20.714 2.498 1.00 64.50 104 LYS A N 1
ATOM 800 C CA . LYS A 1 104 ? 45.598 19.293 2.861 1.00 64.50 104 LYS A CA 1
ATOM 801 C C . LYS A 1 104 ? 44.529 19.084 3.933 1.00 64.50 104 LYS A C 1
ATOM 803 O O . LYS A 1 104 ? 44.756 19.364 5.108 1.00 64.50 104 LYS A O 1
ATOM 808 N N . ILE A 1 105 ? 43.376 18.557 3.531 1.00 61.03 105 ILE A N 1
ATOM 809 C CA . ILE A 1 105 ? 42.339 18.079 4.446 1.00 61.03 105 ILE A CA 1
ATOM 810 C C . ILE A 1 105 ? 42.895 16.832 5.143 1.00 61.03 105 ILE A C 1
ATOM 812 O O . ILE A 1 105 ? 42.905 15.737 4.584 1.00 61.03 105 ILE A O 1
ATOM 816 N N . MET A 1 106 ? 43.403 16.986 6.366 1.00 62.09 106 MET A N 1
ATOM 817 C CA . MET A 1 106 ? 43.752 15.845 7.209 1.00 62.09 106 MET A CA 1
ATOM 818 C C . MET A 1 106 ? 42.456 15.210 7.715 1.00 62.09 106 MET A C 1
ATOM 820 O O . MET A 1 106 ? 41.967 15.526 8.799 1.00 62.09 106 MET A O 1
ATOM 824 N N . ALA A 1 107 ? 41.882 14.310 6.919 1.00 59.34 107 ALA A N 1
ATOM 825 C CA . ALA A 1 107 ? 40.812 13.436 7.371 1.00 59.34 107 ALA A CA 1
ATOM 826 C C . ALA A 1 107 ? 41.385 12.492 8.438 1.00 59.34 107 ALA A C 1
ATOM 828 O O . ALA A 1 107 ? 41.952 11.439 8.145 1.00 59.34 107 ALA A O 1
ATOM 829 N N . LYS A 1 108 ? 41.262 12.885 9.708 1.00 60.47 108 LYS A N 1
ATOM 830 C CA . LYS A 1 108 ? 41.481 11.996 10.847 1.00 60.47 108 LYS A CA 1
ATOM 831 C C . LYS A 1 108 ? 40.341 10.984 10.849 1.00 60.47 108 LYS A C 1
ATOM 833 O O . LYS A 1 108 ? 39.322 11.180 11.505 1.00 60.47 108 LYS A O 1
ATOM 838 N N . GLY A 1 109 ? 40.510 9.925 10.061 1.00 62.94 109 GLY A N 1
ATOM 839 C CA . GLY A 1 109 ? 39.592 8.802 9.983 1.00 62.94 109 GLY A CA 1
ATOM 840 C C . GLY A 1 109 ? 39.476 8.128 11.343 1.00 62.94 109 GLY A C 1
ATOM 841 O O . GLY A 1 109 ? 40.276 7.264 11.691 1.00 62.94 109 GLY A O 1
ATOM 842 N N . ARG A 1 110 ? 38.464 8.510 12.122 1.00 67.06 110 ARG A N 1
ATOM 843 C CA . ARG A 1 110 ? 37.958 7.656 13.193 1.00 67.06 110 ARG A CA 1
ATOM 844 C C . ARG A 1 110 ? 37.048 6.639 12.526 1.00 67.06 110 ARG A C 1
ATOM 846 O O . ARG A 1 110 ? 35.868 6.892 12.319 1.00 67.06 110 ARG A O 1
ATOM 853 N N . ARG A 1 111 ? 37.628 5.507 12.130 1.00 70.06 111 ARG A N 1
ATOM 854 C CA . ARG A 1 111 ? 36.846 4.330 11.750 1.00 70.06 111 ARG A CA 1
ATOM 855 C C . ARG A 1 111 ? 36.066 3.908 12.996 1.00 70.06 111 ARG A C 1
ATOM 857 O O . ARG A 1 111 ? 36.673 3.480 13.972 1.00 70.06 111 ARG A O 1
ATOM 864 N N . THR A 1 112 ? 34.750 4.070 12.990 1.00 65.12 112 THR A N 1
ATOM 865 C CA . THR A 1 112 ? 33.874 3.409 13.959 1.00 65.12 112 THR A CA 1
ATOM 866 C C . THR A 1 112 ? 33.759 1.954 13.525 1.00 65.12 112 THR A C 1
ATOM 868 O O . THR A 1 112 ? 33.165 1.653 12.492 1.00 65.12 112 THR A O 1
ATOM 871 N N . SER A 1 113 ? 34.408 1.052 14.256 1.00 72.94 113 SER A N 1
ATOM 872 C CA . SER A 1 113 ? 34.244 -0.388 14.068 1.00 72.94 113 SER A CA 1
ATOM 873 C C . SER A 1 113 ? 32.821 -0.787 14.456 1.00 72.94 113 SER A C 1
ATOM 875 O O . SER A 1 113 ? 32.404 -0.528 15.583 1.00 72.94 113 SER A O 1
ATOM 877 N N . VAL A 1 114 ? 32.094 -1.418 13.535 1.00 66.62 114 VAL A N 1
ATOM 878 C CA . VAL A 1 114 ? 30.804 -2.064 13.798 1.00 66.62 114 VAL A CA 1
ATOM 879 C C . VAL A 1 114 ? 31.078 -3.562 13.888 1.00 66.62 114 VAL A C 1
ATOM 881 O O . VAL A 1 114 ? 31.496 -4.170 12.904 1.00 66.62 114 VAL A O 1
ATOM 884 N N . SER A 1 115 ? 30.914 -4.145 15.073 1.00 70.31 115 SER A N 1
ATOM 885 C CA . SER A 1 115 ? 30.959 -5.598 15.245 1.00 70.31 115 SER A CA 1
ATOM 886 C C . SER A 1 115 ? 29.669 -6.194 14.682 1.00 70.31 115 SER A C 1
ATOM 888 O O . SER A 1 115 ? 28.584 -5.802 15.102 1.00 70.31 115 SER A O 1
ATOM 890 N N . ALA A 1 116 ? 29.779 -7.127 13.738 1.00 64.94 116 ALA A N 1
ATOM 891 C CA . ALA A 1 116 ? 28.654 -7.949 13.312 1.00 64.94 116 ALA A CA 1
ATOM 892 C C . ALA A 1 116 ? 28.558 -9.151 14.259 1.00 64.94 116 ALA A C 1
ATOM 894 O O . ALA A 1 116 ? 29.404 -10.044 14.224 1.00 64.94 116 ALA A O 1
ATOM 895 N N . GLU A 1 117 ? 27.558 -9.150 15.136 1.00 73.94 117 GLU A N 1
ATOM 896 C CA . GLU A 1 117 ? 27.170 -10.352 15.869 1.00 73.94 117 GLU A CA 1
ATOM 897 C C . GLU A 1 117 ? 26.503 -11.315 14.876 1.00 73.94 117 GLU A C 1
ATOM 899 O O . GLU A 1 117 ? 25.503 -10.981 14.241 1.00 73.94 117 GLU A O 1
ATOM 904 N N . THR A 1 118 ? 27.087 -12.495 14.679 1.00 70.44 118 THR A N 1
ATOM 905 C CA . THR A 1 118 ? 26.489 -13.553 13.861 1.00 70.44 118 THR A CA 1
ATOM 906 C C . THR A 1 118 ? 25.440 -14.287 14.688 1.00 70.44 118 THR A C 1
ATOM 908 O O . THR A 1 118 ? 25.782 -14.978 15.649 1.00 70.44 118 THR A O 1
ATOM 911 N N . ILE A 1 119 ? 24.171 -14.163 14.302 1.00 71.94 119 ILE A N 1
ATOM 912 C CA . ILE A 1 119 ? 23.096 -15.029 14.792 1.00 71.94 119 ILE A CA 1
ATOM 913 C C . ILE A 1 119 ? 23.366 -16.438 14.264 1.00 71.94 119 ILE A C 1
ATOM 915 O O . ILE A 1 119 ? 23.311 -16.679 13.060 1.00 71.94 119 ILE A O 1
ATOM 919 N N . ASP A 1 120 ? 23.689 -17.355 15.171 1.00 68.19 120 ASP A N 1
ATOM 920 C CA . ASP A 1 120 ? 23.757 -18.782 14.877 1.00 68.19 120 ASP A CA 1
ATOM 921 C C . ASP A 1 120 ? 22.318 -19.317 14.726 1.00 68.19 120 ASP A C 1
ATOM 923 O O . ASP A 1 120 ? 21.572 -19.326 15.715 1.00 68.19 120 ASP A O 1
ATOM 927 N N . PRO A 1 121 ? 21.885 -19.750 13.525 1.00 61.41 121 PRO A N 1
ATOM 928 C CA . PRO A 1 121 ? 20.533 -20.262 13.308 1.00 61.41 121 PRO A CA 1
ATOM 929 C C . PRO A 1 121 ? 20.239 -21.536 14.119 1.00 61.41 121 PRO A C 1
ATOM 931 O O . PRO A 1 121 ? 19.076 -21.910 14.261 1.00 61.41 121 PRO A O 1
ATOM 934 N N . LEU A 1 122 ? 21.255 -22.182 14.706 1.00 59.53 122 LEU A N 1
ATOM 935 C CA . LEU A 1 122 ? 21.077 -23.353 15.566 1.00 59.53 122 LEU A CA 1
ATOM 936 C C . LEU A 1 122 ? 20.718 -23.008 17.019 1.00 59.53 122 LEU A C 1
ATOM 938 O O . LEU A 1 122 ? 20.254 -23.887 17.750 1.00 59.53 122 LEU A O 1
ATOM 942 N N . ARG A 1 123 ? 20.848 -21.743 17.455 1.00 59.56 123 ARG A N 1
ATOM 943 C CA . ARG A 1 123 ? 20.456 -21.350 18.824 1.00 59.56 123 ARG A CA 1
ATOM 944 C C . ARG A 1 123 ? 18.958 -21.474 19.092 1.00 59.56 123 ARG A C 1
ATOM 946 O O . ARG A 1 123 ? 18.577 -21.663 20.242 1.00 59.56 123 ARG A O 1
ATOM 953 N N . PHE A 1 124 ? 18.123 -21.418 18.057 1.00 52.94 124 PHE A N 1
ATOM 954 C CA . PHE A 1 124 ? 16.675 -21.588 18.203 1.00 52.94 124 PHE A CA 1
ATOM 955 C C . PHE A 1 124 ? 16.229 -23.055 18.220 1.00 52.94 124 PHE A C 1
ATOM 957 O O . PHE A 1 124 ? 15.110 -23.334 18.632 1.00 52.94 124 PHE A O 1
ATOM 964 N N . VAL A 1 125 ? 17.096 -24.002 17.841 1.00 54.88 125 VAL A N 1
ATOM 965 C CA . VAL A 1 125 ? 16.736 -25.432 17.757 1.00 54.88 125 VAL A CA 1
ATOM 966 C C . VAL A 1 125 ? 17.075 -26.189 19.050 1.00 54.88 125 VAL A C 1
ATOM 968 O O . VAL A 1 125 ? 16.510 -27.242 19.333 1.00 54.88 125 VAL A O 1
ATOM 971 N N . ALA A 1 126 ? 17.965 -25.652 19.890 1.00 47.56 126 ALA A N 1
ATOM 972 C CA . ALA A 1 126 ? 18.413 -26.338 21.105 1.00 47.56 126 ALA A CA 1
ATOM 973 C C . ALA A 1 126 ? 17.446 -26.225 22.305 1.00 47.56 126 ALA A C 1
ATOM 975 O O . ALA A 1 126 ? 17.621 -26.945 23.287 1.00 47.56 126 ALA A O 1
ATOM 976 N N . ALA A 1 127 ? 16.432 -25.354 22.252 1.00 47.72 127 ALA A N 1
ATOM 977 C CA . ALA A 1 127 ? 15.514 -25.142 23.376 1.00 47.72 127 ALA A CA 1
ATOM 978 C C . ALA A 1 127 ? 14.356 -26.160 23.451 1.00 47.72 127 ALA A C 1
ATOM 980 O O . ALA A 1 127 ? 13.681 -26.224 24.475 1.00 47.72 127 ALA A O 1
ATOM 981 N N . GLU A 1 128 ? 14.142 -26.983 22.417 1.00 46.34 128 GLU A N 1
ATOM 982 C CA . GLU A 1 128 ? 12.965 -27.866 22.327 1.00 46.34 128 GLU A CA 1
ATOM 983 C C . GLU A 1 128 ? 13.253 -29.362 22.560 1.00 46.34 128 GLU A C 1
ATOM 985 O O . GLU A 1 128 ? 12.339 -30.179 22.524 1.00 46.34 128 GLU A O 1
ATOM 990 N N . LEU A 1 129 ? 14.499 -29.753 22.860 1.00 50.12 129 LEU A N 1
ATOM 991 C CA . LEU A 1 129 ? 14.884 -31.173 22.975 1.00 50.12 129 LEU A CA 1
ATOM 992 C C . LEU A 1 129 ? 15.146 -31.691 24.402 1.00 50.12 129 LEU A C 1
ATOM 994 O O . LEU A 1 129 ? 15.591 -32.825 24.556 1.00 50.12 129 LEU A O 1
ATOM 998 N N . TYR A 1 130 ? 14.836 -30.924 25.453 1.00 49.06 130 TYR A N 1
ATOM 999 C CA . TYR A 1 130 ? 15.043 -31.358 26.850 1.00 49.06 130 TYR A CA 1
ATOM 1000 C C . TYR A 1 130 ? 13.802 -31.278 27.756 1.00 49.06 130 TYR A C 1
ATOM 1002 O O . TYR A 1 130 ? 13.920 -31.163 28.974 1.00 49.06 130 TYR A O 1
ATOM 1010 N N . ALA A 1 131 ? 12.600 -31.397 27.188 1.00 49.12 131 ALA A N 1
ATOM 1011 C CA . ALA A 1 131 ? 11.361 -31.477 27.963 1.00 49.12 131 ALA A CA 1
ATOM 1012 C C . ALA A 1 131 ? 10.435 -32.581 27.432 1.00 49.12 131 ALA A C 1
ATOM 1014 O O . ALA A 1 131 ? 9.379 -32.305 26.875 1.00 49.12 131 ALA A O 1
ATOM 1015 N N . GLY A 1 132 ? 10.817 -33.850 27.595 1.00 51.00 132 GLY A N 1
ATOM 1016 C CA . GLY A 1 132 ? 9.884 -34.930 27.275 1.00 51.00 132 GLY A CA 1
ATOM 1017 C C . GLY A 1 132 ? 10.475 -36.324 27.180 1.00 51.00 132 GLY A C 1
ATOM 1018 O O . GLY A 1 132 ? 10.399 -36.925 26.118 1.00 51.00 132 GLY A O 1
ATOM 1019 N N . ASN A 1 133 ? 11.012 -36.873 28.274 1.00 42.31 133 ASN A N 1
ATOM 1020 C CA . ASN A 1 133 ? 10.928 -38.323 28.466 1.00 42.31 133 ASN A CA 1
ATOM 1021 C C . ASN A 1 133 ? 11.069 -38.705 29.948 1.00 42.31 133 ASN A C 1
ATOM 1023 O O . ASN A 1 133 ? 12.156 -39.014 30.431 1.00 42.31 133 ASN A O 1
ATOM 1027 N N . ALA A 1 134 ? 9.958 -38.673 30.682 1.00 51.53 134 ALA A N 1
ATOM 1028 C CA . ALA A 1 134 ? 9.842 -39.367 31.959 1.00 51.53 134 ALA A CA 1
ATOM 1029 C C . ALA A 1 134 ? 9.235 -40.756 31.692 1.00 51.53 134 ALA A C 1
ATOM 1031 O O . ALA A 1 134 ? 8.070 -40.819 31.296 1.00 51.53 134 ALA A O 1
ATOM 1032 N N . PRO A 1 135 ? 9.950 -41.876 31.903 1.00 45.03 135 PRO A N 1
ATOM 1033 C CA . PRO A 1 135 ? 9.312 -43.183 31.889 1.00 45.03 135 PRO A CA 1
ATOM 1034 C C . PRO A 1 135 ? 8.601 -43.407 33.231 1.00 45.03 135 PRO A C 1
ATOM 1036 O O . PRO A 1 135 ? 9.212 -43.794 34.226 1.00 45.03 135 PRO A O 1
ATOM 1039 N N . SER A 1 136 ? 7.289 -43.158 33.261 1.00 48.19 136 SER A N 1
ATOM 1040 C CA . SER A 1 136 ? 6.419 -43.685 34.315 1.00 48.19 136 SER A CA 1
ATOM 1041 C C . SER A 1 136 ? 6.121 -45.159 34.046 1.00 48.19 136 SER A C 1
ATOM 1043 O O . SER A 1 136 ? 5.444 -45.504 33.084 1.00 48.19 136 SER A O 1
ATOM 1045 N N . CYS A 1 137 ? 6.679 -46.000 34.915 1.00 47.06 137 CYS A N 1
ATOM 1046 C CA . CYS A 1 137 ? 6.118 -47.232 35.471 1.00 47.06 137 CYS A CA 1
ATOM 1047 C C . CYS A 1 137 ? 4.912 -47.845 34.722 1.00 47.06 137 CYS A C 1
ATOM 1049 O O . CYS A 1 137 ? 3.774 -47.410 34.897 1.00 47.06 137 CYS A O 1
ATOM 1051 N N . LEU A 1 138 ? 5.151 -48.931 33.980 1.00 46.94 138 LEU A N 1
ATOM 1052 C CA . LEU A 1 138 ? 4.121 -49.917 33.662 1.00 46.94 138 LEU A CA 1
ATOM 1053 C C . LEU A 1 138 ? 4.491 -51.250 34.316 1.00 46.94 138 LEU A C 1
ATOM 1055 O O . LEU A 1 138 ? 5.526 -51.850 34.039 1.00 46.94 138 LEU A O 1
ATOM 1059 N N . MET A 1 139 ? 3.606 -51.635 35.229 1.00 54.47 139 MET A N 1
ATOM 1060 C CA . MET A 1 139 ? 3.471 -52.914 35.912 1.00 54.47 139 MET A CA 1
ATOM 1061 C C . MET A 1 139 ? 3.635 -54.098 34.958 1.00 54.47 139 MET A C 1
ATOM 1063 O O . MET A 1 139 ? 2.912 -54.148 33.971 1.00 54.47 139 MET A O 1
ATOM 1067 N N . LEU A 1 140 ? 4.491 -55.067 35.297 1.00 50.09 140 LEU A N 1
ATOM 1068 C CA . LEU A 1 140 ? 4.365 -56.479 34.903 1.00 50.09 140 LEU A CA 1
ATOM 1069 C C . LEU A 1 140 ? 5.429 -57.310 35.640 1.00 50.09 140 LEU A C 1
ATOM 1071 O O . LEU A 1 140 ? 6.571 -57.413 35.197 1.00 50.09 140 LEU A O 1
ATOM 1075 N N . THR A 1 141 ? 5.049 -57.935 36.754 1.00 52.62 141 THR A N 1
ATOM 1076 C CA . THR A 1 141 ? 5.742 -59.127 37.263 1.00 52.62 141 THR A CA 1
ATOM 1077 C C . THR A 1 141 ? 4.721 -60.227 37.509 1.00 52.62 141 THR A C 1
ATOM 1079 O O . THR A 1 141 ? 3.670 -59.980 38.098 1.00 52.62 141 THR A O 1
ATOM 1082 N N . ASN A 1 142 ? 5.078 -61.385 36.960 1.00 49.66 142 ASN A N 1
ATOM 1083 C CA . ASN A 1 142 ? 4.408 -62.684 36.946 1.00 49.66 142 ASN A CA 1
ATOM 1084 C C . ASN A 1 142 ? 4.249 -63.268 38.355 1.00 49.66 142 ASN A C 1
ATOM 1086 O O . ASN A 1 142 ? 5.195 -63.073 39.155 1.00 49.66 142 ASN A O 1
#

Secondary structure (DSSP, 8-state):
---HHHHHHHHHHHHHHTTHHHHHHHHHHHHHHH--S-HHHHHHHHHHHH-HHHHS----TT-----S-------------------------------PPPP-----------------GGGGTTTSSSS-----------

Sequence (142 aa):
MTDAEGVQQELQDYLHKKGINTLFINLVESLLLAKPENPILHIIQYLQTNYPEEATPRRKPGAKEDNPAASPHLQYHSDESESEDEDEGGDAVGEIAASAPPPKIMAKGRRTSVSAETIDPLRFVAAELYAGNAPSCLMLTN

pLDDT: mean 70.09, std 19.88, range [41.84, 97.62]

Foldseek 3Di:
DCPPVNVVVVVVCVCVVVVVVVLVVVLVVQCVVVVDPDSVVSSLVVCCVPPVVPSPPPPPPPPDDDDPDDDPPVPPPPPPDDDDDDDDDDDDDDDDDDDDDDDDPPPPDPPPDDDDDDDDPCVVVVPPPPPDDDDDDDDDDD

Radius of gyration: 35.06 Å; chains: 1; bounding box: 76×103×71 Å

Organism: NCBI:txid2077276